Protein AF-A0A957HR00-F1 (afdb_monomer_lite)

Foldseek 3Di:
DADDQVQLLVQLVVCVVVVQKDWDCPQAQPWDADPVRAIWGFHTKIFGNDDPPADPAFAAKDKDKFAFPDDPVVVSVCVVVLSSRPVSQAFWGMKTWIARPVPRMIMIMTGGSHNVSNVVVCVYVSVVVVQVRTDPPGD

pLDDT: mean 92.69, std 5.64, range [52.69, 98.12]

Structure (mmCIF, N/CA/C/O backbone):
data_AF-A0A957HR00-F1
#
_entry.id   AF-A0A957HR00-F1
#
loop_
_atom_site.group_PDB
_atom_site.id
_atom_site.type_symbol
_atom_site.label_atom_id
_atom_site.label_alt_id
_atom_site.label_comp_id
_atom_site.label_asym_id
_atom_site.label_entity_id
_atom_site.label_seq_id
_atom_site.pdbx_PDB_ins_code
_atom_site.Cartn_x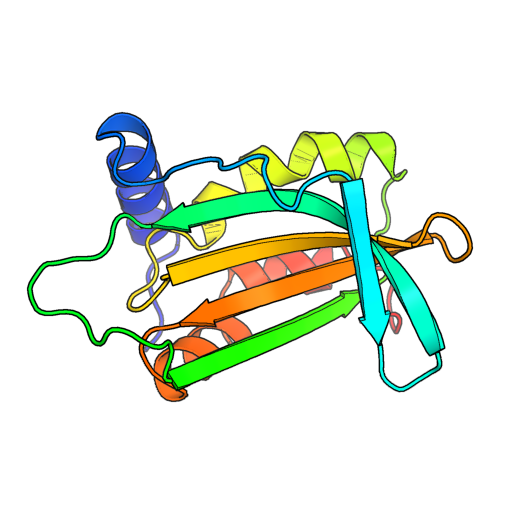
_atom_site.Cartn_y
_atom_site.Cartn_z
_atom_site.occupancy
_atom_site.B_iso_or_equiv
_atom_site.auth_seq_id
_atom_site.auth_comp_id
_atom_site.auth_asym_id
_atom_site.auth_atom_id
_atom_site.pdbx_PDB_model_num
ATOM 1 N N . MET A 1 1 ? -20.096 -6.303 -0.860 1.00 52.69 1 MET A N 1
ATOM 2 C CA . MET A 1 1 ? -20.899 -5.046 -0.856 1.00 52.69 1 MET A CA 1
ATOM 3 C C . MET A 1 1 ? -20.288 -4.045 -1.831 1.00 52.69 1 MET A C 1
ATOM 5 O O . MET A 1 1 ? -19.071 -3.988 -1.920 1.00 52.69 1 MET A O 1
ATOM 9 N N . LYS A 1 2 ? -21.086 -3.250 -2.560 1.00 64.81 2 LYS A N 1
ATOM 10 C CA . LYS A 1 2 ? -20.558 -2.140 -3.378 1.00 64.81 2 LYS A CA 1
ATOM 11 C C . LYS A 1 2 ? -20.519 -0.870 -2.522 1.00 64.81 2 LYS A C 1
ATOM 13 O O . LYS A 1 2 ? -21.569 -0.317 -2.213 1.00 64.81 2 LYS A O 1
ATOM 18 N N . PHE A 1 3 ? -19.331 -0.429 -2.112 1.00 75.31 3 PHE A N 1
ATOM 19 C CA . PHE A 1 3 ? -19.178 0.824 -1.366 1.00 75.31 3 PHE A CA 1
ATOM 20 C C . PHE A 1 3 ? -19.235 2.025 -2.314 1.00 75.31 3 PHE A C 1
ATOM 22 O O . PHE A 1 3 ? -18.611 2.006 -3.377 1.00 75.31 3 PHE A O 1
ATOM 29 N N . ASN A 1 4 ? -19.972 3.070 -1.928 1.00 87.00 4 ASN A N 1
ATOM 30 C CA . ASN A 1 4 ? -20.029 4.316 -2.689 1.00 87.00 4 ASN A CA 1
ATOM 31 C C . ASN A 1 4 ? -18.640 4.998 -2.666 1.00 87.00 4 ASN A C 1
ATOM 33 O O . ASN A 1 4 ? -18.151 5.303 -1.573 1.00 87.00 4 ASN A O 1
ATOM 37 N N . PRO A 1 5 ? -18.009 5.267 -3.827 1.00 87.75 5 PRO A N 1
ATOM 38 C CA . PRO A 1 5 ? -16.680 5.874 -3.886 1.00 87.75 5 PRO A CA 1
ATOM 39 C C . PRO A 1 5 ? -16.570 7.210 -3.144 1.00 87.75 5 PRO A C 1
ATOM 41 O O . PRO A 1 5 ? -15.573 7.448 -2.468 1.00 87.75 5 PRO A O 1
ATOM 44 N N . LEU A 1 6 ? -17.601 8.060 -3.207 1.00 89.69 6 LEU A N 1
ATOM 45 C CA . LEU A 1 6 ? -17.599 9.363 -2.532 1.00 89.69 6 LEU A CA 1
ATOM 46 C C . LEU A 1 6 ? -17.596 9.207 -1.011 1.00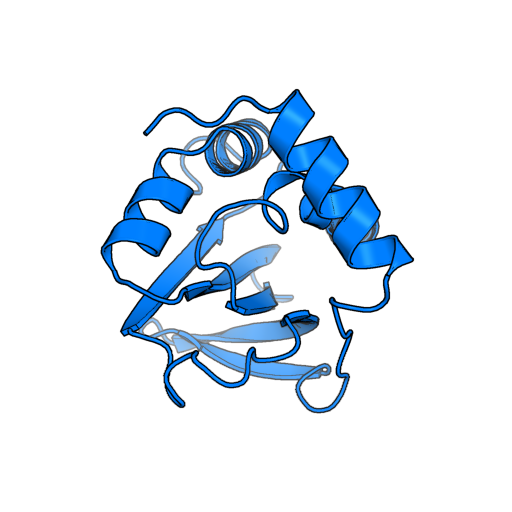 89.69 6 LEU A C 1
ATOM 48 O O . LEU A 1 6 ? -16.864 9.906 -0.314 1.00 89.69 6 LEU A O 1
ATOM 52 N N . PHE A 1 7 ? -18.369 8.246 -0.500 1.00 91.06 7 PHE A N 1
ATOM 53 C CA . PHE A 1 7 ? -18.400 7.945 0.927 1.00 91.06 7 PHE A CA 1
ATOM 54 C C . PHE A 1 7 ? -17.038 7.457 1.423 1.00 91.06 7 PHE A C 1
ATOM 56 O O . PHE A 1 7 ? -16.550 7.913 2.457 1.00 91.06 7 PHE A O 1
ATOM 63 N N . VAL A 1 8 ? -16.399 6.553 0.677 1.00 92.81 8 VAL A N 1
ATOM 64 C CA . VAL A 1 8 ? -15.084 6.034 1.061 1.00 92.81 8 VAL A CA 1
ATOM 65 C C . VAL A 1 8 ? -14.031 7.135 1.004 1.00 92.81 8 VAL A C 1
ATOM 67 O O . VAL A 1 8 ? -13.267 7.252 1.954 1.00 92.81 8 VAL A O 1
ATOM 70 N N . VAL A 1 9 ? -14.016 7.980 -0.031 1.00 93.31 9 VAL A N 1
ATOM 71 C CA . VAL A 1 9 ? -13.092 9.125 -0.112 1.00 93.31 9 VAL A CA 1
ATOM 72 C C . VAL A 1 9 ? -13.289 10.082 1.066 1.00 93.31 9 VAL A C 1
ATOM 74 O O . VAL A 1 9 ? -12.310 10.445 1.718 1.00 93.31 9 VAL A O 1
ATOM 77 N N . GLY A 1 10 ? -14.536 10.437 1.392 1.00 93.62 10 GLY A N 1
ATOM 78 C CA . GLY A 1 10 ? -14.847 11.291 2.541 1.00 93.62 10 GLY A CA 1
ATOM 79 C C . GLY A 1 10 ? -14.372 10.680 3.861 1.00 93.62 10 GLY A C 1
ATOM 80 O O . GLY A 1 10 ? -13.672 11.329 4.638 1.00 93.62 10 GLY A O 1
ATOM 81 N N . LYS A 1 11 ? -14.659 9.394 4.090 1.00 94.12 11 LYS A N 1
ATOM 82 C CA . LYS A 1 11 ? -14.200 8.672 5.283 1.00 94.12 11 LYS A CA 1
ATOM 83 C C . LYS A 1 11 ? -12.673 8.560 5.342 1.00 94.12 11 LYS A C 1
ATOM 85 O O . LYS A 1 11 ? -12.099 8.759 6.408 1.00 94.12 11 LYS A O 1
ATOM 90 N N . SER A 1 12 ? -12.007 8.288 4.220 1.00 94.25 12 SER A N 1
ATOM 91 C CA . SER A 1 12 ? -10.543 8.277 4.118 1.00 94.25 12 SER A CA 1
ATOM 92 C C . SER A 1 12 ? -9.946 9.629 4.513 1.00 94.25 12 SER A C 1
ATOM 94 O O . SER A 1 12 ? -8.983 9.671 5.276 1.00 94.25 12 SER A O 1
ATOM 96 N N . ALA A 1 13 ? -10.531 10.733 4.037 1.00 93.19 13 ALA A N 1
ATOM 97 C CA . ALA A 1 13 ? -10.091 12.080 4.386 1.00 93.19 13 ALA A CA 1
ATOM 98 C C . ALA A 1 13 ? -10.240 12.348 5.892 1.00 93.19 13 ALA A C 1
ATOM 100 O O . ALA A 1 13 ? -9.288 12.794 6.528 1.00 93.19 13 ALA A O 1
ATOM 101 N N . VAL A 1 14 ? -11.381 11.987 6.490 1.00 94.06 14 VAL A N 1
ATOM 102 C CA . VAL A 1 14 ? -11.587 12.091 7.946 1.00 94.06 14 VAL A CA 1
ATOM 103 C C . VAL A 1 14 ? -10.556 11.259 8.717 1.00 94.06 14 VAL A C 1
ATOM 105 O O . VAL A 1 14 ? -9.991 11.741 9.695 1.00 94.06 14 VAL A O 1
ATOM 108 N N . LEU A 1 15 ? -10.256 10.031 8.285 1.00 93.69 15 LEU A N 1
ATOM 109 C CA . LEU A 1 15 ? -9.261 9.169 8.941 1.00 93.69 15 LEU A CA 1
ATOM 110 C C . LEU A 1 15 ? -7.839 9.750 8.886 1.00 93.69 15 LEU A C 1
ATOM 112 O O . LEU A 1 15 ? -7.089 9.623 9.857 1.00 93.69 15 LEU A O 1
ATOM 116 N N . LEU A 1 16 ? -7.478 10.407 7.782 1.00 92.50 16 LEU A N 1
ATOM 117 C CA . LEU A 1 16 ? -6.209 11.128 7.655 1.00 92.50 16 LEU A CA 1
ATOM 118 C C . LEU A 1 16 ? -6.172 12.354 8.579 1.00 92.50 16 LEU A C 1
ATOM 120 O O . LEU A 1 16 ? -5.223 12.507 9.343 1.00 92.50 16 LEU A O 1
ATOM 124 N N . LEU A 1 17 ? -7.221 13.183 8.563 1.00 92.88 17 LEU A N 1
ATOM 125 C CA . LEU A 1 17 ? -7.308 14.413 9.363 1.00 92.88 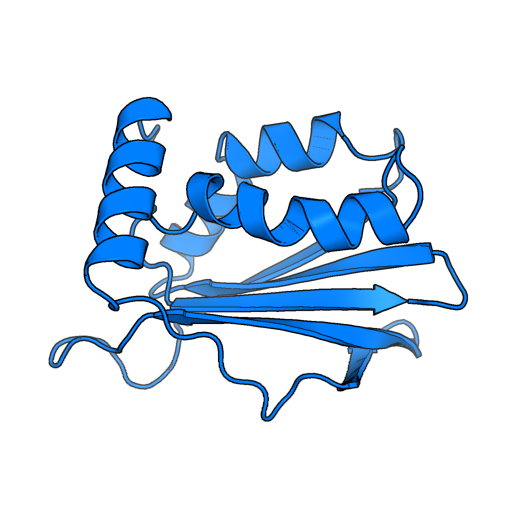17 LEU A CA 1
ATOM 126 C C . LEU A 1 17 ? -7.363 14.146 10.874 1.00 92.88 17 LEU A C 1
ATOM 128 O O . LEU A 1 17 ? -6.821 14.914 11.660 1.00 92.88 17 LEU A O 1
ATOM 132 N N . THR A 1 18 ? -7.979 13.039 11.288 1.00 92.44 18 THR A N 1
ATOM 133 C CA . THR A 1 18 ? -8.068 12.626 12.702 1.00 92.44 18 THR A CA 1
ATOM 134 C C . THR A 1 18 ? -6.817 11.894 13.202 1.00 92.44 18 THR A C 1
ATOM 136 O O . THR A 1 18 ? -6.788 11.423 14.340 1.00 92.44 18 THR A O 1
ATOM 139 N N . GLY A 1 19 ? -5.781 11.740 12.365 1.00 90.44 19 GLY A N 1
ATOM 140 C CA . GLY A 1 19 ? -4.543 11.051 12.738 1.00 90.44 19 GLY A CA 1
ATOM 141 C C . GLY A 1 19 ? -4.751 9.573 13.087 1.00 90.44 19 GLY A C 1
ATOM 142 O O . GLY A 1 19 ? -3.997 9.007 13.888 1.00 90.44 19 GLY A O 1
ATOM 143 N N . ARG A 1 20 ? -5.802 8.946 12.539 1.00 93.00 20 ARG A N 1
ATOM 144 C CA . ARG A 1 20 ? -6.069 7.504 12.675 1.00 93.00 20 ARG A CA 1
ATOM 145 C C . ARG A 1 20 ? -5.153 6.673 11.782 1.00 93.00 20 ARG A C 1
ATOM 147 O O . ARG A 1 20 ? -4.934 5.506 12.089 1.00 93.00 20 ARG A O 1
ATOM 154 N N . VAL A 1 21 ? -4.603 7.278 10.732 1.00 94.12 21 VAL A N 1
ATOM 155 C CA . VAL A 1 21 ? -3.586 6.686 9.857 1.00 94.12 21 VAL A CA 1
ATOM 156 C C . VAL A 1 21 ? -2.205 7.169 10.284 1.00 94.12 21 VAL A C 1
ATOM 158 O O . VAL A 1 21 ? -1.991 8.361 10.498 1.00 94.12 21 VAL A O 1
ATOM 161 N N . GLN A 1 22 ? -1.272 6.236 10.406 1.00 94.81 22 GLN A N 1
ATOM 162 C CA . GLN A 1 22 ? 0.135 6.470 10.695 1.00 94.81 22 GLN A CA 1
ATOM 163 C C . GLN A 1 22 ? 0.966 6.145 9.455 1.00 94.81 22 GLN A C 1
ATOM 165 O O . GLN A 1 22 ? 0.603 5.272 8.668 1.00 94.81 22 GLN A O 1
ATOM 170 N N . PHE A 1 23 ? 2.093 6.839 9.310 1.00 95.50 23 PHE A N 1
ATOM 171 C CA . PHE A 1 23 ? 3.071 6.620 8.242 1.00 95.50 23 PHE A CA 1
ATOM 172 C C . PHE A 1 23 ? 4.419 6.226 8.858 1.00 95.50 23 PHE A C 1
ATOM 174 O O . PHE A 1 23 ? 5.339 7.050 8.879 1.00 95.50 23 PHE A O 1
ATOM 181 N N . PRO A 1 24 ? 4.503 5.013 9.438 1.00 93.94 24 PRO A N 1
ATOM 182 C CA . PRO A 1 24 ? 5.758 4.445 9.926 1.00 93.94 24 PRO A CA 1
ATOM 183 C C . PRO A 1 24 ? 6.830 4.432 8.825 1.00 93.94 24 PRO A C 1
ATOM 185 O O . PRO A 1 24 ? 6.528 4.405 7.629 1.00 93.94 24 PRO A O 1
ATOM 188 N N . LYS A 1 25 ? 8.095 4.502 9.237 1.00 93.62 25 LYS A N 1
ATOM 189 C CA . LYS A 1 25 ? 9.266 4.531 8.342 1.00 93.62 25 LYS A CA 1
ATOM 190 C C . LYS A 1 25 ? 10.227 3.372 8.584 1.00 93.62 25 LYS A C 1
ATOM 192 O O . LYS A 1 25 ? 11.196 3.234 7.853 1.00 93.62 25 LYS A O 1
ATOM 197 N N . GLU A 1 26 ? 9.944 2.536 9.572 1.00 94.81 26 GLU A N 1
ATOM 198 C CA . GLU A 1 26 ? 10.789 1.451 10.062 1.00 94.81 26 GLU A CA 1
ATOM 199 C C . GLU A 1 26 ? 11.077 0.419 8.968 1.00 94.81 26 GLU A C 1
ATOM 201 O O . GLU A 1 26 ? 12.176 -0.122 8.911 1.00 94.81 26 GLU A O 1
ATOM 206 N N . ARG A 1 27 ? 10.108 0.173 8.077 1.00 94.38 27 ARG A N 1
ATOM 207 C CA . ARG A 1 27 ? 10.257 -0.760 6.949 1.00 94.38 27 ARG A CA 1
ATOM 208 C C . ARG A 1 27 ? 10.607 -0.076 5.630 1.00 94.38 27 ARG A C 1
ATOM 210 O O . ARG A 1 27 ? 10.904 -0.759 4.655 1.00 94.38 27 ARG A O 1
ATOM 217 N N . VAL A 1 28 ? 10.560 1.256 5.562 1.00 96.62 28 VAL A N 1
ATOM 218 C CA . VAL A 1 28 ? 10.850 1.996 4.325 1.00 96.62 28 VAL A CA 1
ATOM 219 C C . VAL A 1 28 ? 12.345 1.904 4.018 1.00 96.62 28 VAL A C 1
ATOM 221 O O . VAL A 1 28 ? 13.177 2.142 4.884 1.00 96.62 28 VAL A O 1
ATOM 224 N N . GLY A 1 29 ? 12.682 1.551 2.778 1.00 96.44 29 GLY A N 1
ATOM 225 C CA . GLY A 1 29 ? 14.037 1.200 2.345 1.00 96.44 29 GLY A CA 1
ATOM 226 C C . GLY A 1 29 ? 14.374 -0.285 2.521 1.00 96.44 29 GLY A C 1
ATOM 227 O O . GLY A 1 29 ? 15.337 -0.754 1.923 1.00 96.44 29 GLY A O 1
ATOM 228 N N . GLY A 1 30 ? 13.570 -1.036 3.281 1.00 96.94 30 GLY A N 1
ATOM 229 C CA . GLY A 1 30 ? 13.671 -2.491 3.361 1.00 96.94 30 GLY A CA 1
ATOM 230 C C . GLY A 1 30 ? 13.220 -3.173 2.069 1.00 96.94 30 GLY A C 1
ATOM 231 O O . GLY A 1 30 ? 12.531 -2.573 1.238 1.00 96.94 30 GLY A O 1
ATOM 232 N N . THR A 1 31 ? 13.589 -4.441 1.909 1.00 96.62 31 THR A N 1
ATOM 233 C CA . THR A 1 31 ? 13.275 -5.235 0.718 1.00 96.62 31 THR A CA 1
ATOM 234 C C . THR A 1 31 ? 12.370 -6.421 1.038 1.00 96.62 31 THR A C 1
ATOM 236 O O . THR A 1 31 ? 12.399 -6.975 2.136 1.00 96.62 31 THR A O 1
ATOM 239 N N . ILE A 1 32 ? 11.547 -6.807 0.064 1.00 95.69 32 ILE A N 1
ATOM 240 C CA . ILE A 1 32 ? 10.742 -8.029 0.086 1.00 95.69 32 ILE A CA 1
ATOM 241 C C . ILE A 1 32 ? 11.062 -8.819 -1.177 1.00 95.69 32 ILE A C 1
ATOM 243 O O . ILE A 1 32 ? 11.005 -8.276 -2.281 1.00 95.69 32 ILE A O 1
ATOM 247 N N . THR A 1 33 ? 11.376 -10.099 -1.001 1.00 95.19 33 THR A N 1
ATOM 248 C CA . THR A 1 33 ? 11.596 -11.038 -2.101 1.00 95.19 33 THR A CA 1
ATOM 249 C C . THR A 1 33 ? 10.312 -11.819 -2.343 1.00 95.19 33 THR A C 1
ATOM 251 O O . THR A 1 33 ? 9.808 -12.485 -1.439 1.00 95.19 33 THR A O 1
ATOM 254 N N . ARG A 1 34 ? 9.765 -11.709 -3.554 1.00 92.00 34 ARG A N 1
ATOM 255 C CA . ARG A 1 34 ? 8.632 -12.519 -4.012 1.00 92.00 34 ARG A CA 1
ATOM 256 C C . ARG A 1 34 ? 9.111 -13.945 -4.308 1.00 92.00 34 ARG A C 1
ATOM 258 O O . ARG A 1 34 ? 10.294 -14.172 -4.539 1.00 92.00 34 ARG A O 1
ATOM 265 N N . GLU A 1 35 ? 8.194 -14.908 -4.313 1.00 90.06 35 GLU A N 1
ATOM 266 C CA . GLU A 1 35 ? 8.492 -16.331 -4.551 1.00 90.06 35 GLU A CA 1
ATOM 267 C C . GLU A 1 35 ? 9.238 -16.604 -5.869 1.00 90.06 35 GLU A C 1
ATOM 269 O O . GLU A 1 35 ? 10.003 -17.557 -5.959 1.00 90.06 35 GLU A O 1
ATOM 274 N N . ASP A 1 36 ? 9.075 -15.742 -6.876 1.00 89.88 36 ASP A N 1
ATOM 275 C CA . ASP A 1 36 ? 9.789 -15.819 -8.156 1.00 89.88 36 ASP A CA 1
ATOM 276 C C . ASP A 1 36 ? 11.223 -15.254 -8.108 1.00 89.88 36 ASP A C 1
ATOM 278 O O . ASP A 1 36 ? 11.881 -15.129 -9.140 1.00 89.88 36 ASP A O 1
ATOM 282 N N . GLY A 1 37 ? 11.708 -14.885 -6.920 1.00 92.12 37 GLY A N 1
ATOM 283 C CA . GLY A 1 37 ? 13.041 -14.336 -6.691 1.00 92.12 37 GLY A CA 1
ATOM 284 C C . GLY A 1 37 ? 13.168 -12.841 -6.980 1.00 92.12 37 GLY A C 1
ATOM 285 O O . GLY A 1 37 ? 14.251 -12.284 -6.795 1.00 92.12 37 GLY A O 1
ATOM 286 N N . GLN A 1 38 ? 12.098 -12.161 -7.406 1.00 94.56 38 GLN A N 1
ATOM 287 C CA . GLN A 1 38 ? 12.153 -10.718 -7.628 1.00 94.56 38 GLN A CA 1
ATOM 288 C C . GLN A 1 38 ? 12.160 -9.950 -6.308 1.00 94.56 38 GLN A C 1
ATOM 290 O O . GLN A 1 38 ? 11.326 -10.171 -5.428 1.00 94.56 38 GLN A O 1
ATOM 295 N N . THR A 1 39 ? 13.085 -8.999 -6.203 1.00 96.38 39 THR A N 1
ATOM 296 C CA . THR A 1 39 ? 13.251 -8.154 -5.020 1.00 96.38 39 THR A CA 1
ATOM 297 C C . THR A 1 39 ? 12.597 -6.799 -5.240 1.00 96.38 39 THR A C 1
ATOM 299 O O . THR A 1 39 ? 12.860 -6.115 -6.229 1.00 96.38 39 THR A O 1
ATOM 302 N N . PHE A 1 40 ? 11.778 -6.384 -4.281 1.00 97.69 40 PHE A N 1
ATOM 303 C CA . PHE A 1 40 ? 11.108 -5.094 -4.290 1.00 97.69 40 PHE A CA 1
ATOM 304 C C . PHE A 1 40 ? 11.509 -4.275 -3.072 1.00 97.69 40 PHE A C 1
ATOM 306 O O . PHE A 1 40 ? 11.518 -4.784 -1.954 1.00 97.69 40 PHE A O 1
ATOM 313 N N . THR A 1 41 ? 11.757 -2.987 -3.274 1.00 98.00 41 THR A N 1
ATOM 314 C CA . THR A 1 41 ? 12.051 -2.040 -2.199 1.00 98.0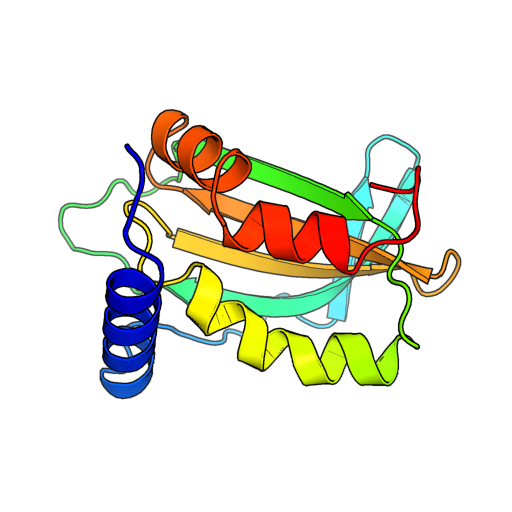0 41 THR A CA 1
ATOM 315 C C . THR A 1 41 ? 10.764 -1.391 -1.712 1.00 98.00 41 THR A C 1
ATOM 317 O O . THR A 1 41 ? 9.974 -0.865 -2.500 1.00 98.00 41 THR A O 1
ATOM 320 N N . ILE A 1 42 ? 10.549 -1.396 -0.400 1.00 98.12 42 ILE A N 1
ATOM 321 C CA . ILE A 1 42 ? 9.436 -0.707 0.246 1.00 98.12 42 ILE A CA 1
ATOM 322 C C . ILE A 1 42 ? 9.728 0.794 0.215 1.00 98.12 42 ILE A C 1
ATOM 324 O O . ILE A 1 42 ? 10.650 1.266 0.873 1.00 98.12 42 ILE A O 1
ATOM 328 N N . PHE A 1 43 ? 8.924 1.574 -0.505 1.00 97.06 43 PHE A N 1
ATOM 329 C CA . PHE A 1 43 ? 9.111 3.031 -0.578 1.00 97.06 43 PHE A CA 1
ATOM 330 C C . PHE A 1 43 ? 8.086 3.819 0.247 1.00 97.06 43 PHE A C 1
ATOM 332 O O . PHE A 1 43 ? 8.242 5.025 0.451 1.00 97.06 43 PHE A O 1
ATOM 339 N N . ARG A 1 44 ? 7.010 3.169 0.706 1.00 97.06 44 ARG A N 1
ATOM 340 C CA . ARG A 1 44 ? 5.998 3.775 1.578 1.00 97.06 44 ARG A CA 1
ATOM 341 C C . ARG A 1 44 ? 5.306 2.712 2.416 1.00 97.06 44 ARG A C 1
ATOM 343 O O . ARG A 1 44 ? 5.056 1.607 1.942 1.00 97.06 44 ARG A O 1
ATOM 350 N N . GLU A 1 45 ? 4.902 3.116 3.611 1.00 96.94 45 GLU A N 1
ATOM 351 C CA . GLU A 1 45 ? 4.021 2.360 4.487 1.00 96.94 45 GLU A CA 1
ATOM 352 C C . GLU A 1 45 ? 2.901 3.261 5.027 1.00 96.94 45 GLU A C 1
ATOM 354 O O . GLU A 1 45 ? 3.097 4.460 5.242 1.00 96.94 45 GLU A O 1
ATOM 359 N N . ALA A 1 46 ? 1.712 2.691 5.219 1.00 96.25 46 ALA A N 1
ATOM 360 C CA . ALA A 1 46 ? 0.599 3.329 5.906 1.00 96.25 46 ALA A CA 1
ATOM 361 C C . ALA A 1 46 ? -0.124 2.297 6.766 1.00 96.25 46 ALA A C 1
ATOM 363 O O . ALA A 1 46 ? -0.499 1.239 6.265 1.00 96.25 46 ALA A O 1
ATOM 364 N N . THR A 1 47 ? -0.374 2.639 8.025 1.00 95.50 47 THR A N 1
ATOM 365 C CA . THR A 1 47 ? -0.946 1.722 9.016 1.00 95.50 47 THR A CA 1
ATOM 366 C C . THR A 1 47 ? -2.073 2.408 9.775 1.00 95.50 47 THR A C 1
ATOM 368 O O . THR A 1 47 ? -1.974 3.568 10.170 1.00 95.50 47 THR A O 1
ATOM 371 N N . MET A 1 48 ? -3.183 1.708 9.962 1.00 94.44 48 MET A N 1
ATOM 372 C CA . MET A 1 48 ? -4.325 2.159 10.741 1.00 94.44 48 MET A CA 1
ATOM 373 C C . MET A 1 48 ? -4.050 1.919 12.224 1.00 94.44 48 MET A C 1
ATOM 375 O O . MET A 1 48 ? -3.674 0.817 12.624 1.00 94.44 48 MET A O 1
ATOM 379 N N . LYS A 1 49 ? -4.296 2.924 13.070 1.00 92.50 49 LYS A N 1
ATOM 380 C CA . LYS A 1 49 ? -4.259 2.741 14.525 1.00 92.50 49 LYS A CA 1
ATOM 381 C C . LYS A 1 49 ? -5.237 1.638 14.917 1.00 92.50 49 LYS A C 1
ATOM 383 O O . LYS A 1 49 ? -6.446 1.774 14.690 1.00 92.50 49 LYS A O 1
ATOM 388 N N . ARG A 1 50 ? -4.714 0.583 15.544 1.00 86.62 50 ARG A N 1
ATOM 389 C CA . ARG A 1 50 ? -5.504 -0.560 16.009 1.00 86.62 50 ARG A CA 1
ATOM 390 C C . ARG A 1 50 ? -6.633 -0.086 16.927 1.00 86.62 50 ARG A C 1
ATOM 392 O O . ARG A 1 50 ? -6.433 0.789 17.774 1.00 86.62 50 ARG A O 1
ATOM 399 N N . LYS A 1 51 ? -7.838 -0.623 16.747 1.00 84.50 51 LYS A N 1
ATOM 400 C CA . LYS A 1 51 ? -8.931 -0.424 17.715 1.00 84.50 51 LYS A CA 1
ATOM 401 C C . LYS A 1 51 ? -8.772 -1.415 18.868 1.00 84.50 51 LYS A C 1
ATOM 403 O O . LYS A 1 51 ? -8.255 -2.509 18.672 1.00 84.50 51 LYS A O 1
ATOM 408 N N . SER A 1 52 ? -9.227 -1.056 20.065 1.00 80.31 52 SER A N 1
ATOM 409 C CA . SER A 1 52 ? -9.121 -1.925 21.248 1.00 80.31 52 SER A CA 1
ATOM 410 C C . SER A 1 52 ? -9.783 -3.294 21.049 1.00 80.31 52 SER A C 1
ATOM 412 O O . SER A 1 52 ? -9.263 -4.292 21.531 1.00 80.31 52 SER A O 1
ATOM 414 N N . ASN A 1 53 ? -10.877 -3.347 20.286 1.00 80.38 53 ASN A N 1
ATOM 415 C CA . ASN A 1 53 ? -11.650 -4.551 19.976 1.00 80.38 53 ASN A CA 1
ATOM 416 C C . ASN A 1 53 ? -11.198 -5.296 18.704 1.00 80.38 53 ASN A C 1
ATOM 418 O O . ASN A 1 53 ? -11.893 -6.200 18.252 1.00 80.38 53 ASN A O 1
ATOM 422 N N . GLN A 1 54 ? -10.081 -4.899 18.093 1.00 81.88 54 GLN A N 1
ATOM 423 C CA . GLN A 1 54 ? -9.595 -5.483 16.844 1.00 81.88 54 GLN A CA 1
ATOM 424 C C . GLN A 1 54 ? -8.553 -6.580 17.131 1.00 81.88 54 GLN A C 1
ATOM 426 O O . GLN A 1 54 ? -7.651 -6.335 17.949 1.00 81.88 54 GLN A O 1
ATOM 431 N N . PRO A 1 55 ? -8.629 -7.750 16.456 1.00 81.38 55 PRO A N 1
ATOM 432 C CA . PRO A 1 55 ? -7.664 -8.838 16.617 1.00 81.38 55 PRO A CA 1
ATOM 433 C C . PRO A 1 55 ? -6.217 -8.375 16.428 1.00 81.38 55 PRO A C 1
ATOM 435 O O . PRO A 1 55 ? -5.944 -7.452 15.651 1.00 81.38 55 PRO A O 1
ATOM 438 N N . ALA A 1 56 ? -5.284 -9.011 17.142 1.00 83.38 56 ALA A N 1
ATOM 439 C CA . ALA A 1 56 ? -3.869 -8.639 17.109 1.00 83.38 56 ALA A CA 1
ATOM 440 C C . ALA A 1 56 ? -3.254 -8.835 15.713 1.00 83.38 56 ALA A C 1
ATOM 442 O O . ALA A 1 56 ? -2.610 -7.919 15.201 1.00 83.38 56 ALA A O 1
ATOM 443 N N . SER A 1 57 ? -3.521 -9.973 15.072 1.00 86.94 57 SER A N 1
ATOM 444 C CA . SER A 1 57 ? -3.078 -10.292 13.714 1.00 86.94 57 SER A CA 1
ATOM 445 C C . SER A 1 57 ? -4.136 -9.929 12.661 1.00 86.94 57 SER A C 1
ATOM 447 O O . SER A 1 57 ? -5.332 -9.949 12.970 1.00 86.94 57 SER A O 1
ATOM 449 N N . PRO A 1 58 ? -3.721 -9.572 11.431 1.00 91.25 58 PRO A N 1
ATOM 450 C CA . PRO A 1 58 ? -4.624 -9.568 10.286 1.00 91.25 58 PRO A CA 1
ATOM 451 C C . PRO A 1 58 ? -5.032 -11.004 9.931 1.00 91.25 58 PRO A C 1
ATOM 453 O O . PRO A 1 58 ? -4.245 -11.930 10.115 1.00 91.25 58 PRO A O 1
ATOM 456 N N . ASP A 1 59 ? -6.240 -11.168 9.405 1.00 93.12 59 ASP A N 1
ATOM 457 C CA . ASP A 1 59 ? -6.724 -12.447 8.862 1.00 93.12 59 ASP A CA 1
ATOM 458 C C . ASP A 1 59 ? -6.751 -12.425 7.321 1.00 93.12 59 ASP A C 1
ATOM 460 O O . ASP A 1 59 ? -6.572 -13.447 6.670 1.00 93.12 59 ASP A O 1
ATOM 464 N N . GLY A 1 60 ? -6.890 -11.241 6.708 1.00 95.19 60 GLY A N 1
ATOM 465 C CA . GLY A 1 60 ? -6.804 -11.070 5.257 1.00 95.19 60 GLY A CA 1
ATOM 466 C C . GLY A 1 60 ? -5.499 -10.407 4.824 1.00 95.19 60 GLY A C 1
ATOM 467 O O . GLY A 1 60 ? -5.162 -9.327 5.308 1.00 95.19 60 GLY A O 1
ATOM 468 N N . VAL A 1 61 ? -4.797 -10.998 3.855 1.00 97.00 61 VAL A N 1
ATOM 469 C CA . VAL A 1 61 ? -3.660 -10.366 3.169 1.00 97.00 61 VAL A CA 1
ATOM 470 C C . VAL A 1 61 ? -3.922 -10.366 1.669 1.00 97.00 61 VAL A C 1
ATOM 472 O O . VAL A 1 61 ? -4.199 -11.406 1.083 1.00 97.00 61 VAL A O 1
ATOM 475 N N . PHE A 1 62 ? -3.821 -9.196 1.042 1.00 97.12 62 PHE A N 1
ATOM 476 C CA . PHE A 1 62 ? -3.946 -9.034 -0.406 1.00 97.12 62 PHE A CA 1
ATOM 477 C C . PHE A 1 62 ? -2.628 -8.520 -0.979 1.00 97.12 62 PHE A C 1
ATOM 479 O O . PHE A 1 62 ? -2.092 -7.521 -0.496 1.00 97.12 62 PHE A O 1
ATOM 486 N N . GLN A 1 63 ? -2.111 -9.185 -2.010 1.00 96.44 63 GLN A N 1
ATOM 487 C CA . GLN A 1 63 ? -0.872 -8.807 -2.688 1.00 96.44 63 GLN A CA 1
ATOM 488 C C . GLN A 1 63 ? -1.152 -8.571 -4.167 1.00 96.44 63 GLN A C 1
ATOM 490 O O . GLN A 1 63 ? -1.899 -9.322 -4.786 1.00 96.44 63 GLN A O 1
ATOM 495 N N . VAL A 1 64 ? -0.548 -7.533 -4.736 1.00 95.81 64 VAL A N 1
ATOM 496 C CA . VAL A 1 64 ? -0.710 -7.190 -6.150 1.00 95.81 64 VAL A CA 1
ATOM 497 C C . VAL A 1 64 ? 0.588 -6.645 -6.717 1.00 95.81 64 VAL A C 1
ATOM 499 O O . VAL A 1 64 ? 1.296 -5.896 -6.039 1.00 95.81 64 VAL A O 1
ATOM 502 N N . TRP A 1 65 ? 0.869 -6.987 -7.970 1.00 95.69 65 TRP A N 1
ATOM 503 C CA . TRP A 1 65 ? 2.089 -6.616 -8.674 1.00 95.69 65 TRP A CA 1
ATOM 504 C C . TRP A 1 65 ? 1.737 -6.175 -10.086 1.00 95.69 65 TRP A C 1
ATOM 506 O O . TRP A 1 65 ? 0.924 -6.815 -10.736 1.00 95.69 65 TRP A O 1
ATOM 516 N N . PHE A 1 66 ? 2.259 -5.041 -10.540 1.00 95.44 66 PHE A N 1
ATOM 517 C CA . PHE A 1 66 ? 1.835 -4.478 -11.818 1.00 95.44 66 PHE A CA 1
ATOM 518 C C . PHE A 1 66 ? 2.811 -3.443 -12.373 1.00 95.44 66 PHE A C 1
ATOM 520 O O . PHE A 1 66 ? 3.486 -2.721 -11.635 1.00 95.44 66 PHE A O 1
ATOM 527 N N . HIS A 1 67 ? 2.801 -3.268 -13.694 1.00 95.69 67 HIS A N 1
ATOM 528 C CA . HIS A 1 67 ? 3.473 -2.151 -14.362 1.00 95.69 67 HIS A CA 1
ATOM 529 C C . HIS A 1 67 ? 2.504 -1.001 -14.593 1.00 95.69 67 HIS A C 1
ATOM 531 O O . HIS A 1 67 ? 1.338 -1.198 -14.933 1.00 95.69 67 HIS A O 1
ATOM 537 N N . THR A 1 68 ? 2.981 0.234 -14.453 1.00 93.38 68 THR A N 1
ATOM 538 C CA . THR A 1 68 ? 2.141 1.431 -14.626 1.00 93.38 68 THR A CA 1
ATOM 539 C C . THR A 1 68 ? 2.448 2.142 -15.929 1.00 93.38 68 THR A C 1
ATOM 541 O O . THR A 1 68 ? 3.601 2.193 -16.340 1.00 93.38 68 THR A O 1
ATOM 544 N N . LYS A 1 69 ? 1.439 2.773 -16.541 1.00 92.62 69 LYS A N 1
ATOM 545 C CA . LYS A 1 69 ? 1.622 3.603 -17.748 1.00 92.62 69 LYS A CA 1
ATOM 546 C C . LYS A 1 69 ? 2.462 4.867 -17.506 1.00 92.62 69 LYS A C 1
ATOM 548 O O . LYS A 1 69 ? 2.832 5.551 -18.452 1.00 92.62 69 LYS A O 1
ATOM 553 N N . MET A 1 70 ? 2.697 5.234 -16.246 1.00 91.50 70 MET A N 1
ATOM 554 C CA . MET A 1 70 ? 3.403 6.455 -15.859 1.00 91.50 70 MET A CA 1
ATOM 555 C C . MET A 1 70 ? 4.833 6.153 -15.411 1.00 91.50 70 MET A C 1
ATOM 557 O O . MET A 1 70 ? 5.102 5.101 -14.837 1.00 91.50 70 MET A O 1
ATOM 561 N N . ALA A 1 71 ? 5.726 7.128 -15.588 1.00 92.44 71 ALA A N 1
ATOM 562 C CA . ALA A 1 71 ? 7.085 7.056 -15.063 1.00 92.44 71 ALA A CA 1
ATOM 563 C C . ALA A 1 71 ? 7.098 6.868 -13.535 1.00 92.44 71 ALA A C 1
ATOM 565 O O . ALA A 1 71 ? 6.284 7.462 -12.814 1.00 92.44 71 ALA A O 1
ATOM 566 N N . ALA A 1 72 ? 8.065 6.092 -13.040 1.00 92.31 72 ALA A N 1
ATOM 567 C CA . ALA A 1 72 ? 8.136 5.692 -11.638 1.00 92.31 72 ALA A CA 1
ATOM 568 C C . ALA A 1 72 ? 8.102 6.867 -10.637 1.00 92.31 72 ALA A C 1
ATOM 570 O O . ALA A 1 72 ? 7.274 6.815 -9.724 1.00 92.31 72 ALA A O 1
ATOM 571 N N . PRO A 1 73 ? 8.847 7.982 -10.822 1.00 93.50 73 PRO A N 1
ATOM 572 C CA . PRO A 1 73 ? 8.792 9.114 -9.889 1.00 93.50 73 PRO A CA 1
ATOM 573 C C . PRO A 1 73 ? 7.388 9.721 -9.759 1.00 93.50 73 PRO A C 1
ATOM 575 O O . PRO A 1 73 ? 6.949 10.097 -8.669 1.00 93.50 73 PRO A O 1
ATOM 578 N N . LYS A 1 74 ? 6.637 9.772 -10.868 1.00 92.94 74 LYS A N 1
ATOM 579 C CA . LYS A 1 74 ? 5.261 10.283 -10.886 1.00 92.94 74 LYS A CA 1
ATOM 580 C C . LYS A 1 74 ? 4.307 9.323 -10.175 1.00 92.94 74 LYS A C 1
ATOM 582 O O . LYS A 1 74 ? 3.466 9.777 -9.401 1.00 92.94 74 LYS A O 1
ATOM 587 N N . THR A 1 75 ? 4.462 8.014 -10.383 1.00 92.69 75 THR A N 1
ATOM 588 C CA . THR A 1 75 ? 3.686 6.985 -9.672 1.00 92.69 75 THR A CA 1
ATOM 589 C C . THR A 1 75 ? 3.967 7.004 -8.166 1.00 92.69 75 THR A C 1
ATOM 591 O O . THR A 1 75 ? 3.024 6.984 -7.372 1.00 92.69 75 THR A O 1
ATOM 594 N N . ILE A 1 76 ? 5.233 7.135 -7.759 1.00 93.38 76 ILE A N 1
ATOM 595 C CA . ILE A 1 76 ? 5.633 7.256 -6.350 1.00 93.38 76 ILE A CA 1
ATOM 596 C C . ILE A 1 76 ? 5.008 8.506 -5.723 1.00 93.38 76 ILE A C 1
ATOM 598 O O . ILE A 1 76 ? 4.404 8.414 -4.653 1.00 93.38 76 ILE A O 1
ATOM 602 N N . LYS A 1 77 ? 5.047 9.663 -6.396 1.00 92.56 77 LYS A N 1
ATOM 603 C CA . LYS A 1 77 ? 4.394 10.891 -5.906 1.00 92.56 77 LYS A CA 1
ATOM 604 C C . LYS A 1 77 ? 2.871 10.740 -5.796 1.00 92.56 77 LYS A C 1
ATOM 606 O O . LYS A 1 77 ? 2.275 11.182 -4.817 1.00 92.56 77 LYS A O 1
ATOM 611 N N . MET A 1 78 ? 2.241 10.076 -6.767 1.00 90.75 78 MET A N 1
ATOM 612 C CA . MET A 1 78 ? 0.793 9.832 -6.778 1.00 90.75 78 MET A CA 1
ATOM 613 C C . MET A 1 78 ? 0.343 8.829 -5.706 1.00 90.75 78 MET A C 1
ATOM 615 O O . MET A 1 78 ? -0.828 8.831 -5.332 1.00 90.75 78 MET A O 1
ATOM 619 N N . SER A 1 79 ? 1.244 8.000 -5.166 1.00 89.94 79 SER A N 1
ATOM 620 C CA . SER A 1 79 ? 0.893 6.995 -4.152 1.00 89.94 79 SER A CA 1
ATOM 621 C C . SER A 1 79 ? 0.171 7.589 -2.932 1.00 89.94 79 SER A C 1
ATOM 623 O O . SER A 1 79 ? -0.752 6.955 -2.420 1.00 89.94 79 SER A O 1
ATOM 625 N N . CYS A 1 80 ? 0.475 8.835 -2.543 1.00 89.00 80 CYS A N 1
ATOM 626 C CA . CYS A 1 80 ? -0.279 9.569 -1.520 1.00 89.00 80 CYS A CA 1
ATOM 627 C C . CYS A 1 80 ? -1.762 9.727 -1.880 1.00 89.00 80 CYS A C 1
ATOM 629 O O . CYS A 1 80 ? -2.627 9.467 -1.054 1.00 89.00 80 CYS A O 1
ATOM 631 N N . ALA A 1 81 ? -2.080 10.122 -3.113 1.00 88.44 81 ALA A N 1
ATOM 632 C CA . ALA A 1 81 ? -3.466 10.319 -3.536 1.00 88.44 81 ALA A CA 1
ATOM 633 C C . ALA A 1 81 ? -4.252 8.998 -3.542 1.00 88.44 81 ALA A C 1
ATOM 635 O O . ALA A 1 81 ? -5.445 8.985 -3.241 1.00 88.44 81 ALA A O 1
ATOM 636 N N . THR A 1 82 ? -3.578 7.871 -3.811 1.00 88.56 82 THR A N 1
ATOM 637 C CA . THR A 1 82 ? -4.235 6.552 -3.827 1.00 88.56 82 THR A CA 1
ATOM 638 C C . THR A 1 82 ? -4.800 6.138 -2.469 1.00 88.56 82 THR A C 1
ATOM 640 O O . THR A 1 82 ? -5.764 5.380 -2.443 1.00 88.56 82 THR A O 1
ATOM 643 N N . LEU A 1 83 ? -4.266 6.672 -1.361 1.00 91.19 83 LEU A N 1
ATOM 644 C CA . LEU A 1 83 ? -4.758 6.427 0.002 1.00 91.19 83 LEU A CA 1
ATOM 645 C C . LEU A 1 83 ? -6.261 6.703 0.136 1.00 91.19 83 LEU A C 1
ATOM 647 O O . LEU A 1 83 ? -6.992 5.912 0.733 1.00 91.19 83 LEU A O 1
ATOM 651 N N . LEU A 1 84 ? -6.743 7.790 -0.474 1.00 92.56 84 LEU A N 1
ATOM 652 C CA . LEU A 1 84 ? -8.156 8.173 -0.406 1.00 92.56 84 LEU A CA 1
ATOM 653 C C . LEU A 1 84 ? -9.083 7.114 -1.008 1.00 92.56 84 LEU A C 1
ATOM 655 O O . LEU A 1 84 ? -10.236 6.995 -0.593 1.00 92.56 84 LEU A O 1
ATOM 659 N N . GLY A 1 85 ? -8.565 6.318 -1.943 1.00 91.00 85 GLY A N 1
ATOM 660 C CA . GLY A 1 85 ? -9.312 5.274 -2.620 1.00 91.00 85 GLY A CA 1
ATOM 661 C C . GLY A 1 85 ? -9.635 4.065 -1.747 1.00 91.00 85 GLY A C 1
ATOM 662 O O . GLY A 1 85 ? -10.575 3.359 -2.086 1.00 91.00 85 GLY A O 1
ATOM 663 N N . PHE A 1 8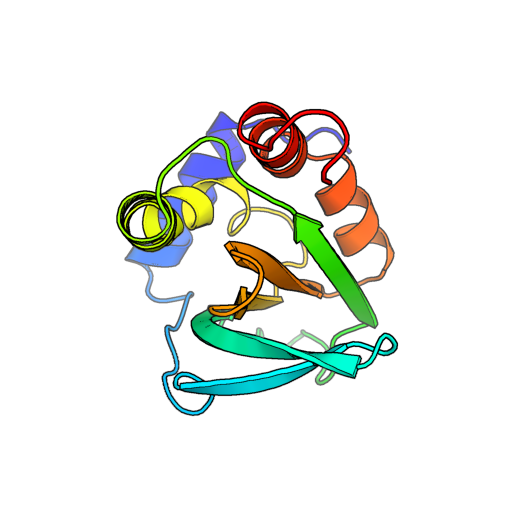6 ? -8.917 3.811 -0.648 1.00 92.25 86 PHE A N 1
ATOM 664 C CA . PHE A 1 86 ? -9.084 2.554 0.095 1.00 92.25 86 PHE A CA 1
ATOM 665 C C . PHE A 1 86 ? -9.067 2.666 1.622 1.00 92.25 86 PHE A C 1
ATOM 667 O O . PHE A 1 86 ? -9.624 1.786 2.266 1.00 92.25 86 PHE A O 1
ATOM 674 N N . LEU A 1 87 ? -8.510 3.726 2.223 1.00 94.31 87 LEU A N 1
ATOM 675 C CA . LEU A 1 87 ? -8.432 3.853 3.692 1.00 94.31 87 LEU A CA 1
ATOM 676 C C . LEU A 1 87 ? -9.799 3.769 4.392 1.00 94.31 87 LEU A C 1
ATOM 678 O O . LEU A 1 87 ? -9.902 3.282 5.514 1.00 94.31 87 LEU A O 1
ATOM 682 N N . GLY A 1 88 ? -10.848 4.283 3.750 1.00 92.75 88 GLY A N 1
ATOM 683 C CA . GLY A 1 88 ? -12.209 4.268 4.273 1.00 92.75 88 GLY A CA 1
ATOM 684 C C . GLY A 1 88 ? -12.922 2.919 4.138 1.00 92.75 88 GLY A C 1
ATOM 685 O O . GLY A 1 88 ? -14.005 2.762 4.719 1.00 92.75 88 GLY A O 1
ATOM 686 N N . LEU A 1 89 ? -12.357 1.956 3.401 1.00 94.12 89 LEU A N 1
ATOM 687 C CA . LEU A 1 89 ? -12.952 0.630 3.251 1.00 94.12 89 LEU A CA 1
ATOM 688 C C . LEU A 1 89 ? -12.945 -0.120 4.594 1.00 94.12 89 LEU A C 1
ATOM 690 O O . LEU A 1 89 ? -12.026 0.058 5.399 1.00 94.12 89 LEU A O 1
ATOM 694 N N . PRO A 1 90 ? -13.990 -0.913 4.888 1.00 92.38 90 PRO A N 1
ATOM 695 C CA . PRO A 1 90 ? -14.019 -1.733 6.094 1.00 92.38 90 PRO A CA 1
ATOM 696 C C . PRO A 1 90 ? -12.835 -2.692 6.159 1.00 92.38 90 PRO A C 1
ATOM 698 O O . PRO A 1 90 ? -12.359 -3.168 5.136 1.00 92.38 90 PRO A O 1
ATOM 701 N N . GLY A 1 91 ? -12.346 -2.919 7.374 1.00 93.38 91 GLY A N 1
ATOM 702 C CA . GLY A 1 91 ? -11.276 -3.870 7.631 1.00 93.38 91 GLY A CA 1
ATOM 703 C C . GLY A 1 91 ? -9.872 -3.424 7.232 1.00 93.38 91 GLY A C 1
ATOM 704 O O . GLY A 1 91 ? -8.949 -4.173 7.505 1.00 93.38 91 GLY A O 1
ATOM 705 N N . PHE A 1 92 ? -9.653 -2.248 6.626 1.00 95.56 92 PHE A N 1
ATOM 706 C CA . PHE A 1 92 ? -8.296 -1.826 6.243 1.00 95.56 92 PHE A CA 1
ATOM 707 C C . PHE A 1 92 ? -7.376 -1.685 7.470 1.00 95.56 92 PHE A C 1
ATOM 709 O O . PHE A 1 92 ? -7.682 -0.919 8.393 1.00 95.56 92 PHE A O 1
ATOM 716 N N . ARG A 1 93 ? -6.225 -2.372 7.454 1.00 95.62 93 ARG A N 1
ATOM 717 C CA . ARG A 1 93 ? -5.230 -2.335 8.539 1.00 95.62 93 ARG A CA 1
ATOM 718 C C . ARG A 1 93 ? -3.936 -1.674 8.116 1.00 95.62 93 ARG A C 1
ATOM 720 O O . ARG A 1 93 ? -3.504 -0.739 8.781 1.00 95.62 93 ARG A O 1
ATOM 727 N N . SER A 1 94 ? -3.313 -2.124 7.036 1.00 96.19 94 SER A N 1
ATOM 728 C CA . SER A 1 94 ? -2.044 -1.552 6.594 1.00 96.19 94 SER A CA 1
ATOM 729 C C . SER A 1 94 ? -1.830 -1.723 5.098 1.00 96.19 94 SER A C 1
ATOM 731 O O . SER A 1 94 ? -2.530 -2.483 4.423 1.00 96.19 94 SER A O 1
ATOM 733 N N . LYS A 1 95 ? -0.866 -0.970 4.573 1.00 97.38 95 LYS A N 1
ATOM 734 C CA . LYS A 1 95 ? -0.374 -1.122 3.216 1.00 97.38 95 LYS A CA 1
ATOM 735 C C . LYS A 1 95 ? 1.114 -0.824 3.133 1.00 97.38 95 LYS A C 1
ATOM 737 O O . LYS A 1 95 ? 1.565 0.225 3.594 1.00 97.38 95 LYS A O 1
ATOM 742 N N . LEU A 1 96 ? 1.830 -1.692 2.430 1.00 97.69 96 LEU A N 1
ATOM 743 C CA . LEU A 1 96 ? 3.166 -1.448 1.905 1.00 97.69 96 LEU A CA 1
ATOM 744 C C . LEU A 1 96 ? 3.072 -1.146 0.412 1.00 97.69 96 LEU A C 1
ATOM 746 O O . LEU A 1 96 ? 2.368 -1.834 -0.329 1.00 97.69 96 LEU A O 1
ATOM 750 N N . TRP A 1 97 ? 3.784 -0.115 -0.034 1.00 97.94 97 TRP A N 1
ATOM 751 C CA . TRP A 1 97 ? 4.019 0.127 -1.450 1.00 97.94 97 TRP A CA 1
ATOM 752 C C . TRP A 1 97 ? 5.448 -0.265 -1.768 1.00 97.94 97 TRP A C 1
ATOM 754 O O . TRP A 1 97 ? 6.384 0.193 -1.107 1.00 97.94 97 TRP A O 1
ATOM 764 N N . LEU A 1 98 ? 5.591 -1.075 -2.807 1.00 97.56 98 LEU A N 1
ATOM 765 C CA . LEU A 1 98 ? 6.864 -1.628 -3.212 1.00 97.56 98 LEU A CA 1
ATOM 766 C C . LEU A 1 98 ? 7.189 -1.237 -4.651 1.00 97.56 98 LEU A C 1
ATOM 768 O O . LEU A 1 98 ? 6.292 -0.988 -5.461 1.00 97.56 98 LEU A O 1
ATOM 772 N N . TYR A 1 99 ? 8.475 -1.168 -4.963 1.00 97.75 99 TYR A N 1
ATOM 773 C CA . TYR A 1 99 ? 8.971 -0.879 -6.299 1.00 97.75 99 TYR A CA 1
ATOM 774 C C . TYR A 1 99 ? 10.212 -1.722 -6.580 1.00 97.75 99 TYR A C 1
ATOM 776 O O . TYR A 1 99 ? 11.127 -1.770 -5.762 1.00 97.75 99 TYR A O 1
ATOM 784 N N . ASN A 1 100 ? 10.227 -2.394 -7.724 1.00 97.00 100 ASN A N 1
ATOM 785 C CA . ASN A 1 100 ? 11.395 -3.088 -8.235 1.00 97.00 100 ASN A CA 1
ATOM 786 C C . ASN A 1 100 ? 12.115 -2.155 -9.214 1.00 97.00 100 ASN A C 1
ATOM 788 O O . ASN A 1 100 ? 11.612 -1.868 -10.301 1.00 97.00 100 ASN A O 1
ATOM 792 N N . GLU A 1 101 ? 13.290 -1.666 -8.822 1.00 92.69 101 GLU A N 1
ATOM 793 C CA . GLU A 1 101 ? 14.070 -0.728 -9.636 1.00 92.69 101 GLU A CA 1
ATOM 794 C C . GLU A 1 101 ? 14.620 -1.369 -10.915 1.00 92.69 101 GLU A C 1
ATOM 796 O O . GLU A 1 101 ? 14.790 -0.679 -11.918 1.00 92.69 101 GLU A O 1
ATOM 801 N N . THR A 1 102 ? 14.851 -2.684 -10.903 1.00 93.69 102 THR A N 1
ATOM 802 C CA . THR A 1 102 ? 15.383 -3.436 -12.044 1.00 93.69 102 THR A CA 1
ATOM 803 C C . THR A 1 102 ? 14.323 -3.660 -13.119 1.00 93.69 102 THR A C 1
ATOM 805 O O . THR A 1 102 ? 14.601 -3.480 -14.301 1.00 93.69 102 THR A O 1
ATOM 808 N N . THR A 1 103 ? 13.105 -4.050 -12.732 1.00 94.06 103 THR A N 1
ATOM 809 C CA . THR A 1 103 ? 12.034 -4.404 -13.685 1.00 94.06 103 THR A CA 1
ATOM 810 C C . THR A 1 103 ? 11.017 -3.286 -13.910 1.00 94.06 103 THR A C 1
ATOM 812 O O . THR A 1 103 ? 10.181 -3.382 -14.812 1.00 94.06 103 THR A O 1
ATOM 815 N N . GLY A 1 104 ? 11.046 -2.235 -13.087 1.00 94.56 104 GLY A N 1
ATOM 816 C CA . GLY A 1 104 ? 10.050 -1.163 -13.089 1.00 94.56 104 GLY A CA 1
ATOM 817 C C . GLY A 1 104 ? 8.664 -1.599 -12.590 1.00 94.56 104 GLY A C 1
ATOM 818 O O . GLY A 1 104 ? 7.689 -0.863 -12.774 1.00 94.56 104 GLY A O 1
ATOM 819 N N . GLU A 1 105 ? 8.555 -2.793 -11.999 1.00 96.12 105 GLU A N 1
ATOM 820 C CA . GLU A 1 105 ? 7.310 -3.343 -11.461 1.00 96.12 105 GLU A CA 1
ATOM 821 C C . GLU A 1 105 ? 6.973 -2.691 -10.112 1.00 96.12 105 GLU A C 1
ATOM 823 O O . GLU A 1 105 ? 7.831 -2.485 -9.252 1.00 96.12 105 GLU A O 1
ATOM 828 N N . PHE A 1 106 ? 5.701 -2.358 -9.912 1.00 97.12 106 PHE A N 1
ATOM 829 C CA . PHE A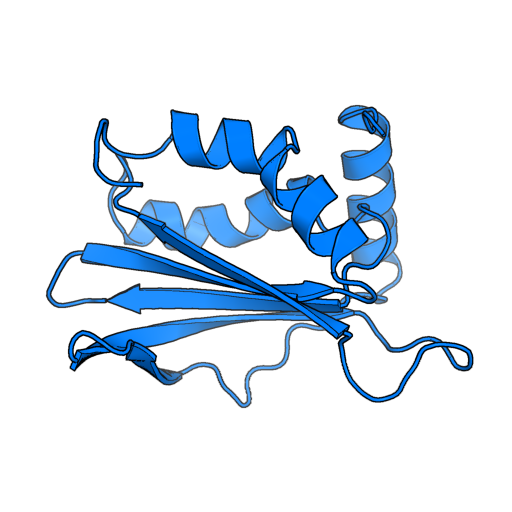 1 106 ? 5.182 -1.875 -8.639 1.00 97.12 106 PHE A CA 1
ATOM 830 C C . PHE A 1 106 ? 4.490 -3.002 -7.888 1.00 97.12 106 PHE A C 1
ATOM 832 O O . PHE A 1 106 ? 3.809 -3.828 -8.484 1.00 97.12 106 PHE A O 1
ATOM 839 N N . GLY A 1 107 ? 4.612 -2.976 -6.567 1.00 96.25 107 GLY A N 1
ATOM 840 C CA . GLY A 1 107 ? 3.951 -3.895 -5.656 1.00 96.25 107 GLY A CA 1
ATOM 841 C C . GLY A 1 107 ? 3.051 -3.183 -4.659 1.00 96.25 107 GLY A C 1
ATOM 842 O O . GLY A 1 107 ? 3.270 -2.021 -4.295 1.00 96.25 107 GLY A O 1
ATOM 843 N N . GLY A 1 108 ? 2.045 -3.900 -4.180 1.00 96.69 108 GLY A N 1
ATOM 844 C CA . GLY A 1 108 ? 1.233 -3.500 -3.043 1.00 96.69 108 GLY A CA 1
ATOM 845 C C . GLY A 1 108 ? 0.894 -4.703 -2.179 1.00 96.69 108 GLY A C 1
ATOM 846 O O . GLY A 1 108 ? 0.293 -5.648 -2.677 1.00 96.69 108 GLY A O 1
ATOM 847 N N . ILE A 1 109 ? 1.230 -4.640 -0.893 1.00 97.38 109 ILE A N 1
ATOM 848 C CA . ILE A 1 109 ? 0.821 -5.637 0.105 1.00 97.38 109 ILE A CA 1
ATOM 849 C C . ILE A 1 109 ? -0.112 -4.941 1.082 1.00 97.38 109 ILE A C 1
ATOM 851 O O . ILE A 1 109 ? 0.229 -3.881 1.605 1.00 97.38 109 ILE A O 1
ATOM 855 N N . TYR A 1 110 ? -1.290 -5.512 1.296 1.00 97.56 110 TYR A N 1
ATOM 856 C CA . TYR A 1 110 ? -2.354 -4.942 2.108 1.00 97.56 110 TYR A CA 1
ATOM 857 C C . TYR A 1 110 ? -2.762 -5.937 3.176 1.00 97.56 110 TYR A C 1
ATOM 859 O O . TYR A 1 110 ? -2.977 -7.111 2.881 1.00 97.56 110 TYR A O 1
ATOM 867 N N . GLU A 1 111 ? -2.950 -5.438 4.387 1.00 97.19 111 GLU A N 1
ATOM 868 C CA . GLU A 1 111 ? -3.495 -6.212 5.493 1.00 97.19 111 GLU A CA 1
ATOM 869 C C . GLU A 1 111 ? -4.918 -5.751 5.798 1.00 97.19 111 GLU A C 1
ATOM 871 O O . GLU A 1 111 ? -5.209 -4.547 5.850 1.00 97.19 111 GLU A O 1
ATOM 876 N N . TRP A 1 112 ? -5.786 -6.727 6.042 1.00 96.56 112 TRP A N 1
ATOM 877 C CA . TRP A 1 112 ? -7.207 -6.562 6.302 1.00 96.56 112 TRP A CA 1
ATOM 878 C C . TRP A 1 112 ? -7.637 -7.347 7.543 1.00 96.56 112 TRP A C 1
ATOM 880 O O . TRP A 1 112 ? -6.988 -8.310 7.959 1.00 96.56 112 TRP A O 1
ATOM 890 N N . ASP A 1 113 ? -8.738 -6.921 8.156 1.00 95.19 113 ASP A N 1
ATOM 891 C CA . ASP A 1 113 ? -9.307 -7.588 9.330 1.00 95.19 113 ASP A CA 1
ATOM 892 C C . ASP A 1 113 ? -9.794 -8.998 9.042 1.00 95.19 113 ASP A C 1
ATOM 894 O O . ASP A 1 113 ? -9.700 -9.834 9.931 1.00 95.19 113 ASP A O 1
ATOM 898 N N . THR A 1 114 ? -10.292 -9.251 7.833 1.00 95.25 114 THR A N 1
ATOM 899 C CA . THR A 1 114 ? -10.793 -10.557 7.399 1.00 95.25 114 THR A CA 1
ATOM 900 C C . THR A 1 114 ? -10.391 -10.834 5.955 1.00 95.25 114 THR A C 1
ATOM 902 O O . THR A 1 114 ? -10.189 -9.903 5.166 1.00 95.25 114 THR A O 1
ATOM 905 N N . VAL A 1 115 ? -10.349 -12.112 5.571 1.00 95.81 115 VAL A N 1
ATOM 906 C CA . VAL A 1 115 ? -10.219 -12.516 4.157 1.00 95.81 115 VAL A CA 1
ATOM 907 C C . VAL A 1 115 ? -11.327 -11.888 3.300 1.00 95.81 115 VAL A C 1
ATOM 909 O O . VAL A 1 115 ? -11.079 -11.404 2.198 1.00 95.81 115 VAL A O 1
ATOM 912 N N . GLN A 1 116 ? -12.549 -11.793 3.831 1.00 95.19 116 GLN A N 1
ATOM 913 C CA . GLN A 1 116 ? -13.674 -11.210 3.103 1.00 95.19 116 GLN A CA 1
ATOM 914 C C . GLN A 1 116 ? -13.488 -9.710 2.811 1.00 95.19 116 GLN A C 1
ATOM 916 O O . GLN A 1 116 ? -13.943 -9.228 1.768 1.00 95.19 116 GLN A O 1
ATOM 921 N N . ASP A 1 117 ? -12.840 -8.959 3.702 1.00 95.38 117 ASP A N 1
ATOM 922 C CA . ASP A 1 117 ? -12.502 -7.552 3.469 1.00 95.38 117 ASP A CA 1
ATOM 923 C C . ASP A 1 117 ? -11.447 -7.401 2.365 1.00 95.38 117 ASP A C 1
ATOM 925 O O . ASP A 1 117 ? -11.594 -6.537 1.495 1.00 95.38 117 ASP A O 1
ATOM 929 N N . ALA A 1 118 ? -10.447 -8.289 2.336 1.00 96.38 118 ALA A N 1
ATOM 930 C CA . ALA A 1 118 ? -9.460 -8.360 1.259 1.00 96.38 118 ALA A CA 1
ATOM 931 C C . ALA A 1 118 ? -10.121 -8.667 -0.102 1.00 96.38 118 ALA A C 1
ATOM 933 O O . ALA A 1 118 ? -9.886 -7.960 -1.082 1.00 96.38 118 ALA A O 1
ATOM 934 N N . ASP A 1 119 ? -11.045 -9.629 -0.149 1.00 95.62 119 ASP A N 1
ATOM 935 C CA . ASP A 1 119 ? -11.831 -9.945 -1.351 1.00 95.62 119 ASP A CA 1
ATOM 936 C C . ASP A 1 119 ? -12.711 -8.776 -1.817 1.00 95.62 119 ASP A C 1
ATOM 938 O O . ASP A 1 119 ? -12.917 -8.547 -3.014 1.00 95.62 119 ASP A O 1
ATOM 942 N N . ASN A 1 120 ? -13.290 -8.031 -0.872 1.00 94.62 120 ASN A N 1
ATOM 943 C CA . ASN A 1 120 ? -14.065 -6.835 -1.193 1.00 94.62 120 ASN A CA 1
ATOM 944 C C . ASN A 1 120 ? -13.163 -5.732 -1.764 1.00 94.62 120 ASN A C 1
ATOM 946 O O . ASN A 1 120 ? -13.607 -4.972 -2.633 1.00 94.62 120 ASN A O 1
ATOM 950 N N . TYR A 1 121 ? -11.918 -5.637 -1.289 1.00 95.19 121 TYR A N 1
ATOM 951 C CA . TYR A 1 121 ? -10.938 -4.700 -1.815 1.00 95.19 121 TYR A CA 1
ATOM 952 C C . TYR A 1 121 ? -10.560 -5.016 -3.261 1.00 95.19 121 TYR A C 1
ATOM 954 O O . TYR A 1 121 ? -10.609 -4.102 -4.087 1.00 95.19 121 TYR A O 1
ATOM 962 N N . ASP A 1 122 ? -10.287 -6.279 -3.590 1.00 94.50 122 ASP A N 1
ATOM 963 C CA . ASP A 1 122 ? -9.993 -6.730 -4.959 1.00 94.50 122 ASP A CA 1
ATOM 964 C C . ASP A 1 122 ? -11.072 -6.276 -5.965 1.00 94.50 122 ASP A C 1
ATOM 966 O O . ASP A 1 122 ? -10.803 -5.724 -7.032 1.00 94.50 122 ASP A O 1
ATOM 970 N N . LYS A 1 123 ? -12.341 -6.358 -5.553 1.00 92.88 123 LYS A N 1
ATOM 971 C CA . LYS A 1 123 ? -13.508 -5.987 -6.377 1.00 92.88 123 LYS A CA 1
ATOM 972 C C . LYS A 1 123 ? -13.849 -4.488 -6.331 1.00 92.88 123 LYS A C 1
ATOM 974 O O . LYS A 1 123 ? -14.840 -4.050 -6.934 1.00 92.88 123 LYS A O 1
ATOM 979 N N . SER A 1 124 ? -13.074 -3.685 -5.603 1.00 92.56 124 SER A N 1
ATOM 980 C CA . SER A 1 124 ? -13.365 -2.272 -5.347 1.00 92.56 124 SER A CA 1
ATOM 981 C C . SER A 1 124 ? -13.062 -1.367 -6.546 1.00 92.56 124 SER A C 1
ATOM 983 O O . SER A 1 124 ? -12.326 -1.701 -7.474 1.00 92.56 124 SER A O 1
ATOM 985 N N . TYR A 1 125 ? -13.600 -0.146 -6.520 1.00 91.50 125 TYR A N 1
ATOM 986 C CA . TYR A 1 125 ? -13.268 0.871 -7.521 1.00 91.50 125 TYR A CA 1
ATOM 987 C C . TYR A 1 125 ? -11.790 1.298 -7.452 1.00 91.50 125 TYR A C 1
ATOM 989 O O . TYR A 1 125 ? -11.235 1.711 -8.467 1.00 91.50 125 TYR A O 1
ATOM 997 N N . ALA A 1 126 ? -11.139 1.188 -6.287 1.00 91.94 126 ALA A N 1
ATOM 998 C CA . ALA A 1 126 ? -9.719 1.496 -6.136 1.00 91.94 126 ALA A CA 1
ATOM 999 C C . ALA A 1 126 ? -8.856 0.501 -6.917 1.00 91.94 126 ALA A C 1
ATOM 1001 O O . ALA A 1 126 ? -7.866 0.892 -7.543 1.00 91.94 126 ALA A O 1
ATOM 1002 N N . MET A 1 127 ? -9.275 -0.765 -6.944 1.00 94.00 127 MET A N 1
ATOM 1003 C CA . MET A 1 127 ? -8.628 -1.779 -7.763 1.00 94.00 127 MET A CA 1
ATOM 1004 C C . MET A 1 127 ? -8.942 -1.617 -9.242 1.00 94.00 127 MET A C 1
ATOM 1006 O O . MET A 1 127 ? -8.018 -1.635 -10.048 1.00 94.00 127 MET A O 1
ATOM 1010 N N . LYS A 1 128 ? -10.183 -1.281 -9.614 1.00 92.56 128 LYS A N 1
ATOM 1011 C CA . LYS A 1 128 ? -10.508 -0.898 -11.004 1.00 92.56 128 LYS A CA 1
ATOM 1012 C C . LYS A 1 128 ? -9.670 0.283 -11.503 1.00 92.56 128 LYS A C 1
ATOM 1014 O O . LYS A 1 128 ? -9.183 0.262 -12.630 1.00 92.56 128 LYS A O 1
ATOM 1019 N N . PHE A 1 129 ? -9.467 1.299 -10.663 1.00 91.19 129 PHE A N 1
ATOM 1020 C CA . PHE A 1 129 ? -8.587 2.426 -10.972 1.00 91.19 129 PHE A CA 1
ATOM 1021 C C . PHE A 1 129 ? -7.127 1.979 -11.133 1.00 91.19 129 PHE A C 1
ATOM 1023 O O . PHE A 1 129 ? -6.445 2.436 -12.050 1.00 91.19 129 PHE A O 1
ATOM 1030 N N . SER A 1 130 ? -6.663 1.061 -10.278 1.00 92.06 130 SER A N 1
ATOM 1031 C CA . SER A 1 130 ? -5.328 0.465 -10.383 1.00 92.06 130 SER A CA 1
ATOM 1032 C C . SER A 1 130 ? -5.156 -0.312 -11.691 1.00 92.06 130 SER A C 1
ATOM 1034 O O . SER A 1 130 ? -4.200 -0.041 -12.403 1.00 92.06 130 SER A O 1
ATOM 1036 N N . HIS A 1 131 ? -6.109 -1.159 -12.087 1.00 93.38 131 HIS A N 1
ATOM 1037 C CA . HIS A 1 131 ? -6.093 -1.824 -13.396 1.00 93.38 131 HIS A CA 1
ATOM 1038 C C . HIS A 1 131 ? -6.056 -0.826 -14.559 1.00 93.38 131 HIS A C 1
ATOM 1040 O O . HIS A 1 131 ? -5.245 -0.956 -15.471 1.00 93.38 131 HIS A O 1
ATOM 1046 N N . TRP A 1 132 ? -6.909 0.202 -14.530 1.00 92.44 132 TRP A N 1
ATOM 1047 C CA . TRP A 1 132 ? -7.003 1.180 -15.616 1.00 92.44 132 TRP A CA 1
ATOM 1048 C C . TRP A 1 132 ? -5.691 1.946 -15.856 1.00 92.44 132 TRP A C 1
ATOM 1050 O O . TRP A 1 132 ? -5.318 2.208 -17.007 1.00 92.44 132 TRP A O 1
ATOM 1060 N N . ARG A 1 133 ? -4.960 2.289 -14.787 1.00 91.06 133 ARG A N 1
ATOM 1061 C CA . ARG A 1 133 ? -3.663 2.985 -14.882 1.00 91.06 133 ARG A CA 1
ATOM 1062 C C . ARG A 1 133 ? -2.480 2.050 -15.169 1.00 91.06 133 ARG A C 1
ATOM 1064 O O . ARG A 1 133 ? -1.377 2.545 -15.429 1.00 91.06 133 ARG A O 1
ATOM 1071 N N . SER A 1 134 ? -2.687 0.740 -15.093 1.00 93.56 134 SER A N 1
ATOM 1072 C CA . SER A 1 134 ? -1.661 -0.259 -15.372 1.00 93.56 134 SER A CA 1
ATOM 1073 C C . SER A 1 134 ? -1.499 -0.511 -16.863 1.00 93.56 134 SER A C 1
ATOM 1075 O O . SER A 1 134 ? -2.396 -0.238 -17.664 1.00 93.56 134 SER A O 1
ATOM 1077 N N . VAL A 1 135 ? -0.317 -0.983 -17.249 1.00 93.88 135 VAL A N 1
ATOM 1078 C CA . VAL A 1 135 ? -0.038 -1.410 -18.622 1.00 93.88 135 VAL A CA 1
ATOM 1079 C C . VAL A 1 135 ? -0.920 -2.633 -18.934 1.00 93.88 135 VAL A C 1
ATOM 1081 O O . VAL A 1 135 ? -0.986 -3.546 -18.109 1.00 93.88 135 VAL A O 1
ATOM 1084 N N . PRO A 1 136 ? -1.628 -2.671 -20.082 1.00 91.94 136 PRO A N 1
ATOM 1085 C CA . PRO A 1 136 ? -2.468 -3.814 -20.442 1.00 91.94 136 PRO A CA 1
ATOM 1086 C C . PRO A 1 136 ? -1.688 -5.137 -20.403 1.00 91.94 136 PRO A C 1
ATOM 1088 O O . PRO A 1 136 ? -0.596 -5.223 -20.961 1.00 91.94 136 PRO A O 1
ATOM 1091 N N . GLY A 1 137 ? -2.238 -6.154 -19.732 1.00 91.06 137 GLY A N 1
ATOM 1092 C CA . GLY A 1 137 ? -1.604 -7.473 -19.587 1.00 91.06 137 GLY A CA 1
ATOM 1093 C C . GLY A 1 137 ? -0.410 -7.532 -18.622 1.00 91.06 137 GLY A C 1
ATOM 1094 O O . GLY A 1 137 ? 0.327 -8.513 -18.638 1.00 91.06 137 GLY A O 1
ATOM 1095 N N . LYS A 1 138 ? -0.185 -6.489 -17.811 1.00 91.19 138 LYS A N 1
ATOM 1096 C CA . LYS A 1 138 ? 0.895 -6.405 -16.809 1.00 91.19 138 LYS A CA 1
ATOM 1097 C C . LYS A 1 138 ? 0.336 -6.069 -15.421 1.00 91.19 138 LYS A C 1
ATOM 1099 O O . LYS A 1 138 ? 0.781 -5.109 -14.786 1.00 91.19 138 LYS A O 1
ATOM 1104 N N . PHE A 1 139 ? -0.701 -6.799 -15.022 1.00 88.62 139 PHE A N 1
ATOM 1105 C CA . PHE A 1 139 ? -1.386 -6.700 -13.736 1.00 88.62 139 PHE A CA 1
ATOM 1106 C C . PHE A 1 139 ? -1.626 -8.102 -13.188 1.00 88.62 139 PHE A C 1
ATOM 1108 O O . PHE A 1 139 ? -1.933 -8.970 -14.037 1.00 88.62 139 PHE A O 1
#

Sequence (139 aa):
MKFNPLFVVGKSAVLLLTGRVQFPKERVGGTITREDGQTFTIFREATMKRKSNQPASPDGVFQVWFHTKMAAPKTIKMSCATLLGFLGLPGFRSKLWLYNETTGEFGGIYEWDTVQDADNYDKSYAMKFSHWRSVPGKF

Secondary structure (DSSP, 8-state):
----HHHHHHHHHHHHHTT-EE---TTTT-EEE-TTS-EEEEEEEEEEPPPTTS-SS-SEEEEEEE-BSS-HHHHHHHHHHHGGGTTTSTTEEEEEEEE-TTT--EEEEEEESSHHHHHHHHTSHHHHHHHHHBPTT--

Radius of gyration: 14.6 Å; chains: 1; bounding box: 36×31×42 Å